Protein AF-A0AA96KGK0-F1 (afdb_monomer)

Sequence (92 aa):
MTKERDAGPLITAQTGWEESFLIGTEVELLKFAENIISSVKSAKEDEFFGEKTKTSNFYNATGQYSEVLFDWLVVTKNQEQTIKLSQKIQGL

Solvent-accessible surface area (backbone atoms only — not comparable to full-atom values): 5679 Å² total; per-residue (Å²): 134,81,78,84,67,81,82,61,25,51,47,67,61,71,84,51,101,85,42,81,46,88,42,55,51,72,69,56,50,51,51,52,50,51,50,52,53,49,38,63,72,67,34,38,84,41,72,58,95,87,36,86,33,24,37,27,76,40,82,48,78,66,38,97,77,18,74,60,82,38,77,65,42,77,48,62,93,47,70,69,54,44,54,57,49,52,54,59,60,74,74,109

Secondary structure (DSSP, 8-state):
---------------BTTB------HHHHHHHHHHHHHHHHH-EEEEETTEEEEEEEEEEEEETTEEEEEEEEEE-SSHHHHHHHHHHHHT-

Nearest PDB structures (foldseek):
  5t7o-assembly2_C  TM=4.796E-01  e=3.444E+00  Trypanosoma cruzi strain CL Brener
  1meh-assembly1_A  TM=3.435E-01  e=2.306E+00  Tritrichomonas suis
  7nvr-assembly1_l  TM=2.234E-01  e=5.500E+00  Homo sapiens

pLDDT: mean 72.84, std 19.0, range [35.25, 95.94]

Structure (mmCIF, N/CA/C/O backbone):
data_AF-A0AA96KGK0-F1
#
_entry.id   AF-A0AA96KGK0-F1
#
loop_
_atom_site.group_PDB
_atom_site.id
_atom_site.type_symbol
_atom_site.label_atom_id
_atom_site.label_alt_id
_atom_site.label_comp_id
_atom_site.label_asym_id
_atom_site.label_entity_id
_atom_site.label_seq_id
_atom_site.pdbx_PDB_ins_code
_atom_site.Cartn_x
_atom_site.Cartn_y
_atom_site.Cartn_z
_atom_site.occupancy
_atom_site.B_iso_or_equiv
_atom_site.auth_seq_id
_atom_site.auth_comp_id
_atom_site.auth_asym_id
_atom_site.auth_atom_id
_atom_site.pdbx_PDB_model_num
ATOM 1 N N . MET A 1 1 ? 12.621 5.511 -39.111 1.00 35.25 1 MET A N 1
ATOM 2 C CA . MET A 1 1 ? 13.046 5.753 -37.717 1.00 35.25 1 MET A CA 1
ATOM 3 C C . MET A 1 1 ? 11.854 5.510 -36.812 1.00 35.25 1 MET A C 1
ATOM 5 O O . MET A 1 1 ? 11.037 6.399 -36.608 1.00 35.25 1 MET A O 1
ATOM 9 N N . THR A 1 2 ? 11.688 4.275 -36.357 1.00 35.97 2 THR A N 1
ATOM 10 C CA . THR A 1 2 ? 10.730 3.937 -35.304 1.00 35.97 2 THR A CA 1
ATOM 11 C C . THR A 1 2 ? 11.312 4.497 -34.012 1.00 35.97 2 THR A C 1
ATOM 13 O O . THR A 1 2 ? 12.426 4.139 -33.651 1.00 35.97 2 THR A O 1
ATOM 16 N N . LYS A 1 3 ? 10.617 5.443 -33.372 1.00 42.94 3 LYS A N 1
ATOM 17 C CA . LYS A 1 3 ? 10.976 5.896 -32.024 1.00 42.94 3 LYS A CA 1
ATOM 18 C C . LYS A 1 3 ? 10.940 4.664 -31.121 1.00 42.94 3 LYS A C 1
ATOM 20 O O . LYS A 1 3 ? 9.849 4.134 -30.907 1.00 42.94 3 LYS A O 1
ATOM 25 N N . GLU A 1 4 ? 12.093 4.202 -30.647 1.00 47.06 4 GLU A N 1
ATOM 26 C CA . GLU A 1 4 ? 12.150 3.327 -29.477 1.00 47.06 4 GLU A CA 1
ATOM 27 C C . GLU A 1 4 ? 11.482 4.110 -28.349 1.00 47.06 4 GLU A C 1
ATOM 29 O O . GLU A 1 4 ? 11.955 5.164 -27.930 1.00 47.06 4 GLU A O 1
ATOM 34 N N . ARG A 1 5 ? 10.261 3.697 -28.008 1.00 44.47 5 ARG A N 1
ATOM 35 C CA . ARG A 1 5 ? 9.515 4.258 -26.889 1.00 44.47 5 ARG A CA 1
ATOM 36 C C . ARG A 1 5 ? 10.047 3.556 -25.658 1.00 44.47 5 ARG A C 1
ATOM 38 O O . ARG A 1 5 ? 9.996 2.327 -25.626 1.00 44.47 5 ARG A O 1
ATOM 45 N N . ASP A 1 6 ? 10.564 4.348 -24.723 1.00 45.28 6 ASP A N 1
ATOM 46 C CA . ASP A 1 6 ? 11.090 3.913 -23.432 1.00 45.28 6 ASP A CA 1
ATOM 47 C C . ASP A 1 6 ? 10.235 2.776 -22.871 1.00 45.28 6 ASP A C 1
ATOM 49 O O . ASP A 1 6 ? 9.035 2.932 -22.615 1.00 45.28 6 ASP A O 1
ATOM 53 N N . ALA A 1 7 ? 10.846 1.595 -22.785 1.00 52.22 7 ALA A N 1
ATOM 54 C CA . ALA A 1 7 ? 10.232 0.429 -22.187 1.00 52.22 7 ALA A CA 1
ATOM 55 C C . ALA A 1 7 ? 10.077 0.731 -20.695 1.00 52.22 7 ALA A C 1
ATOM 57 O O . ALA A 1 7 ? 11.049 0.695 -19.944 1.00 52.22 7 ALA A O 1
ATOM 58 N N . GLY A 1 8 ? 8.857 1.113 -20.314 1.00 45.09 8 GLY A N 1
ATOM 59 C CA . GLY A 1 8 ? 8.485 1.373 -18.930 1.00 45.09 8 GLY A CA 1
ATOM 60 C C . GLY A 1 8 ? 8.674 0.146 -18.029 1.00 45.09 8 GLY A C 1
ATOM 61 O O . GLY A 1 8 ? 9.027 -0.945 -18.489 1.00 45.09 8 GLY A O 1
ATOM 62 N N . PRO A 1 9 ? 8.395 0.296 -16.734 1.00 37.56 9 PRO A N 1
ATOM 63 C CA . PRO A 1 9 ? 8.758 -0.664 -15.716 1.00 37.56 9 PRO A CA 1
ATOM 64 C C . PRO A 1 9 ? 7.845 -1.886 -15.821 1.00 37.56 9 PRO A C 1
ATOM 66 O O . PRO A 1 9 ? 6.616 -1.767 -15.828 1.00 37.56 9 PRO A O 1
ATOM 69 N N . LEU A 1 10 ? 8.433 -3.077 -15.902 1.00 41.00 10 LEU A N 1
ATOM 70 C CA . LEU A 1 10 ? 7.681 -4.324 -15.891 1.00 41.00 10 LEU A CA 1
ATOM 71 C C . LEU A 1 10 ? 7.591 -4.835 -14.453 1.00 41.00 10 LEU A C 1
ATOM 73 O O . LEU A 1 10 ? 8.503 -5.495 -13.963 1.00 41.00 10 LEU A O 1
ATOM 77 N N . ILE A 1 11 ? 6.485 -4.568 -13.765 1.00 50.28 11 ILE A N 1
ATOM 78 C CA . ILE A 1 11 ? 6.188 -5.281 -12.523 1.00 50.28 11 ILE A CA 1
ATOM 79 C C . ILE A 1 11 ? 5.534 -6.608 -12.908 1.00 50.28 11 ILE A C 1
ATOM 81 O O . ILE A 1 11 ? 4.632 -6.637 -13.746 1.00 50.28 11 ILE A O 1
ATOM 85 N N . THR A 1 12 ? 5.980 -7.683 -12.263 1.00 45.72 12 THR A N 1
ATOM 86 C CA . THR A 1 12 ? 5.554 -9.085 -12.414 1.00 45.72 12 THR A CA 1
ATOM 87 C C . THR A 1 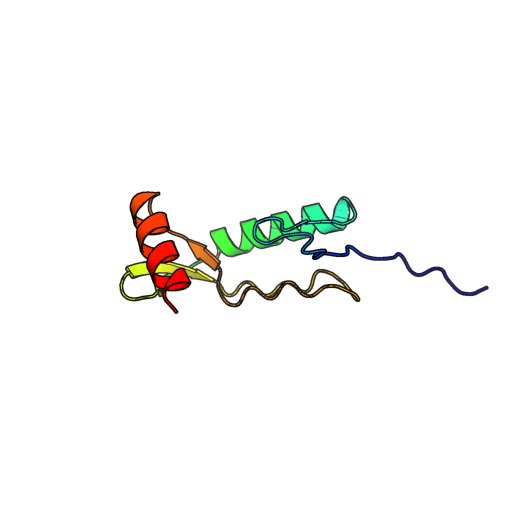12 ? 6.315 -9.906 -13.465 1.00 45.72 12 THR A C 1
ATOM 89 O O . THR A 1 12 ? 5.920 -10.083 -14.611 1.00 45.72 12 THR A O 1
ATOM 92 N N . ALA A 1 13 ? 7.390 -10.539 -13.009 1.00 41.44 13 ALA A N 1
ATOM 93 C CA . ALA A 1 13 ? 7.577 -11.947 -13.320 1.00 41.44 13 ALA A CA 1
ATOM 94 C C . ALA A 1 13 ? 7.391 -12.689 -11.997 1.00 41.44 13 ALA A C 1
ATOM 96 O O . ALA A 1 13 ? 8.243 -12.605 -11.121 1.00 41.44 13 ALA A O 1
ATOM 97 N N . GLN A 1 14 ? 6.247 -13.343 -11.808 1.00 43.84 14 GLN A N 1
ATOM 98 C CA . GLN A 1 14 ? 6.112 -14.318 -10.734 1.00 43.84 14 GLN A CA 1
ATOM 99 C C . GLN A 1 14 ? 6.930 -15.541 -11.158 1.00 43.84 14 GLN A C 1
ATOM 101 O O . GLN A 1 14 ? 6.504 -16.304 -12.023 1.00 43.84 14 GLN A O 1
ATOM 106 N N . THR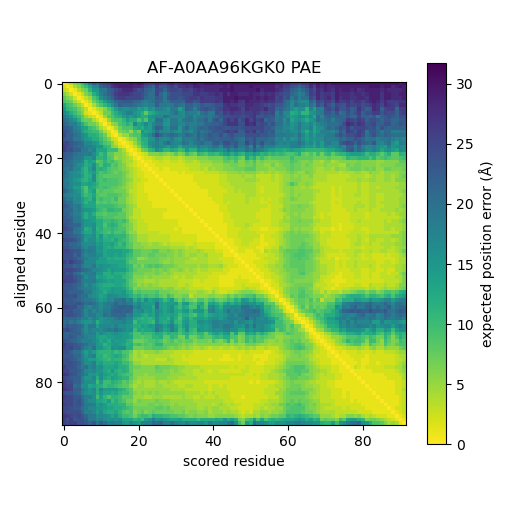 A 1 15 ? 8.144 -15.690 -10.628 1.00 50.53 15 THR A N 1
ATOM 107 C CA . THR A 1 15 ? 9.024 -16.827 -10.957 1.00 50.53 15 THR A CA 1
ATOM 108 C C . THR A 1 15 ? 8.798 -18.025 -10.031 1.00 50.53 15 THR A C 1
ATOM 110 O O . THR A 1 15 ? 9.290 -19.112 -10.325 1.00 50.53 15 THR A O 1
ATOM 113 N N . GLY A 1 16 ? 8.004 -17.863 -8.960 1.00 47.00 16 GLY A N 1
ATOM 114 C CA . GLY A 1 16 ? 7.662 -18.911 -7.995 1.00 47.00 16 GLY A CA 1
ATOM 115 C C . GLY A 1 16 ? 6.492 -18.544 -7.069 1.00 47.00 16 GLY A C 1
ATOM 116 O O . GLY A 1 16 ? 5.956 -17.439 -7.128 1.00 47.00 16 GLY A O 1
ATOM 117 N N . TRP A 1 17 ? 6.084 -19.480 -6.202 1.00 46.41 17 TRP A N 1
ATOM 118 C CA . TRP A 1 17 ? 4.971 -19.298 -5.249 1.00 46.41 17 TRP A CA 1
ATOM 119 C C . TRP A 1 17 ? 5.206 -18.189 -4.207 1.00 46.41 17 TRP A C 1
ATOM 121 O O . TRP A 1 17 ? 4.236 -17.667 -3.671 1.00 46.41 17 TRP A O 1
ATOM 131 N N . GLU A 1 18 ? 6.459 -17.797 -3.958 1.00 51.88 18 GLU A N 1
ATOM 132 C CA . GLU A 1 18 ? 6.818 -16.791 -2.944 1.00 51.88 18 GLU A CA 1
ATOM 133 C C . GLU A 1 18 ? 7.613 -15.598 -3.498 1.00 51.88 18 GLU A C 1
ATOM 135 O O . GLU A 1 18 ? 8.094 -14.764 -2.733 1.00 51.88 18 GLU A O 1
ATOM 140 N N . GLU A 1 19 ? 7.760 -15.480 -4.820 1.00 49.62 19 GLU A N 1
ATOM 141 C CA . GLU A 1 19 ? 8.628 -14.459 -5.410 1.00 49.62 19 GLU A CA 1
ATOM 142 C C . GLU A 1 19 ? 7.844 -13.481 -6.285 1.00 49.62 19 GLU A C 1
ATOM 144 O O . GLU A 1 19 ? 7.364 -13.818 -7.370 1.00 49.62 19 GLU A O 1
ATOM 149 N N . SER A 1 20 ? 7.762 -1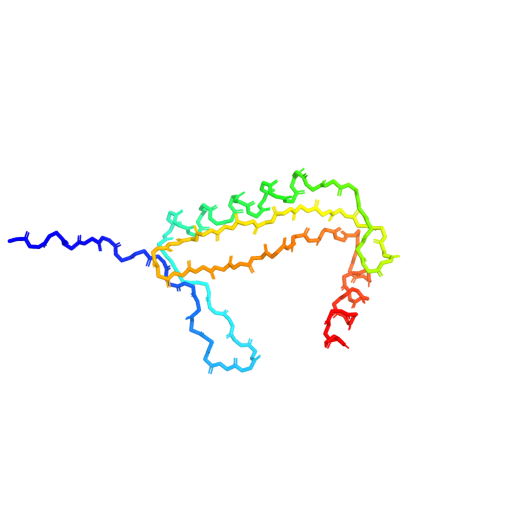2.240 -5.802 1.00 62.38 20 SER A N 1
ATOM 150 C CA . SER A 1 20 ? 7.239 -11.087 -6.533 1.00 62.38 20 SER A CA 1
ATOM 151 C C . SER A 1 20 ? 8.367 -10.086 -6.766 1.00 62.38 20 SER A C 1
ATOM 153 O O . SER A 1 20 ? 8.970 -9.596 -5.812 1.00 62.38 20 SER A O 1
ATOM 155 N N . PHE A 1 21 ? 8.637 -9.750 -8.030 1.00 64.19 21 PHE A N 1
ATOM 156 C CA . PHE A 1 21 ? 9.653 -8.762 -8.402 1.00 64.19 21 PHE A CA 1
ATOM 157 C C . PHE A 1 21 ? 9.019 -7.421 -8.767 1.00 64.19 21 PHE A C 1
ATOM 159 O O . PHE A 1 21 ? 8.103 -7.352 -9.591 1.00 64.19 21 PHE A O 1
ATOM 166 N N . LEU A 1 22 ? 9.568 -6.353 -8.185 1.00 70.25 22 L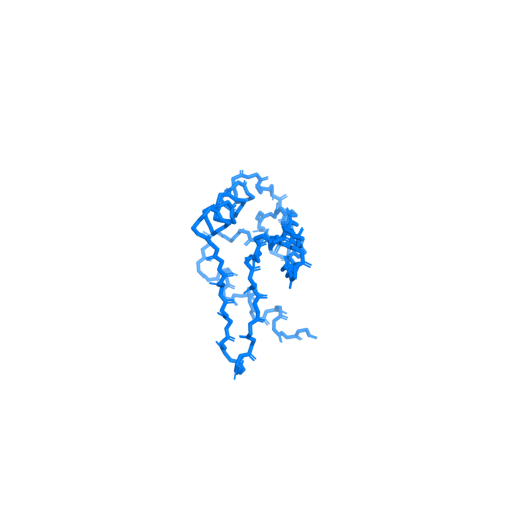EU A N 1
ATOM 167 C CA . LEU A 1 22 ? 9.297 -4.964 -8.537 1.00 70.25 22 LEU A CA 1
ATOM 168 C C . LEU A 1 22 ? 10.445 -4.455 -9.421 1.00 70.25 22 LEU A C 1
ATOM 170 O O . LEU A 1 22 ? 11.527 -4.171 -8.912 1.00 70.25 22 LEU A O 1
ATOM 174 N N . ILE A 1 23 ? 10.229 -4.377 -10.737 1.00 70.31 23 ILE A N 1
ATOM 175 C CA . ILE A 1 23 ? 11.254 -3.963 -11.709 1.00 70.31 23 ILE A CA 1
ATOM 176 C C . ILE A 1 23 ? 10.779 -2.701 -12.424 1.00 70.31 23 ILE A C 1
ATOM 178 O O . ILE A 1 23 ? 9.652 -2.639 -12.913 1.00 70.31 23 ILE A O 1
ATOM 182 N N . GLY A 1 24 ? 11.650 -1.696 -12.491 1.00 73.94 24 GLY A N 1
ATOM 183 C CA . GLY A 1 24 ? 11.375 -0.435 -13.159 1.00 73.94 24 GLY A CA 1
ATOM 184 C C . GLY A 1 24 ? 12.574 0.490 -13.250 1.00 73.94 24 GLY A C 1
ATOM 185 O O . GLY A 1 24 ? 13.621 0.196 -12.672 1.00 73.94 24 GLY A O 1
ATOM 186 N N . THR A 1 25 ? 12.435 1.604 -13.969 1.00 78.88 25 THR A N 1
ATOM 187 C CA . THR A 1 25 ? 13.446 2.667 -13.922 1.00 78.88 25 THR A CA 1
ATOM 188 C C . THR A 1 25 ? 13.444 3.339 -12.550 1.00 78.88 25 THR A C 1
ATOM 190 O O . THR A 1 25 ? 12.459 3.287 -11.811 1.00 78.88 25 THR A O 1
ATOM 193 N N . GLU A 1 26 ? 14.536 4.021 -12.208 1.00 80.56 26 GLU A N 1
ATOM 194 C CA . GLU A 1 26 ? 14.650 4.762 -10.946 1.00 80.56 26 GLU A CA 1
ATOM 195 C C . GLU A 1 26 ? 13.472 5.726 -10.731 1.00 80.56 26 GLU A C 1
ATOM 197 O O . GLU A 1 26 ? 12.842 5.715 -9.675 1.00 80.56 26 GLU A O 1
ATOM 202 N N . VAL A 1 27 ? 13.118 6.502 -11.760 1.00 82.00 27 VAL A N 1
ATOM 203 C CA . VAL A 1 27 ? 12.018 7.477 -11.707 1.00 82.00 27 VAL A CA 1
ATOM 204 C C . VAL A 1 27 ? 10.682 6.796 -11.415 1.00 82.00 27 VAL A C 1
ATOM 206 O O . VAL A 1 27 ? 9.882 7.295 -10.623 1.00 82.00 27 VAL A O 1
ATOM 209 N N . GLU A 1 28 ? 10.430 5.647 -12.033 1.00 77.00 28 GLU A N 1
ATOM 210 C CA . GLU A 1 28 ? 9.183 4.906 -11.860 1.00 77.00 28 GLU A CA 1
ATOM 211 C C . GLU A 1 28 ? 9.076 4.278 -10.471 1.00 77.00 28 GLU A C 1
ATOM 213 O O . GLU A 1 28 ? 8.018 4.355 -9.843 1.00 77.00 28 GLU A O 1
ATOM 218 N N . LEU A 1 29 ? 10.173 3.709 -9.966 1.00 80.44 29 LEU A N 1
ATOM 219 C CA . LEU A 1 29 ? 10.224 3.116 -8.631 1.00 80.44 29 LEU A CA 1
ATOM 220 C C . LEU A 1 29 ? 10.087 4.176 -7.533 1.00 80.44 29 LEU A C 1
ATOM 222 O O . LEU A 1 29 ? 9.361 3.960 -6.561 1.00 80.44 29 LEU A O 1
ATOM 226 N N . LEU A 1 30 ? 10.712 5.344 -7.709 1.00 84.56 30 LEU A N 1
ATOM 227 C CA . LEU A 1 30 ? 10.545 6.480 -6.801 1.00 84.56 30 LEU A CA 1
ATOM 228 C C . LEU A 1 30 ? 9.097 6.975 -6.794 1.00 84.56 30 LEU A C 1
ATOM 230 O O . LEU A 1 30 ? 8.501 7.109 -5.727 1.00 84.56 30 LEU A O 1
ATOM 234 N N . LYS A 1 31 ? 8.490 7.156 -7.971 1.00 82.44 31 LYS A N 1
ATOM 235 C CA . LYS A 1 31 ? 7.086 7.572 -8.085 1.00 82.44 31 LYS A CA 1
ATOM 236 C C . LYS A 1 31 ? 6.129 6.554 -7.459 1.00 82.44 31 LYS A C 1
ATOM 238 O O . LYS A 1 31 ? 5.155 6.929 -6.809 1.00 82.44 31 LYS A O 1
ATOM 243 N N . PHE A 1 32 ? 6.398 5.260 -7.627 1.00 81.25 32 PHE A N 1
ATOM 244 C CA . PHE A 1 32 ? 5.625 4.204 -6.976 1.00 81.25 32 PHE A CA 1
ATOM 245 C C . PHE A 1 32 ? 5.719 4.293 -5.445 1.00 81.25 32 PHE A C 1
ATOM 247 O O . PHE A 1 32 ? 4.689 4.267 -4.768 1.00 81.25 32 PHE A O 1
ATOM 254 N N . ALA A 1 33 ? 6.926 4.470 -4.900 1.00 85.19 33 ALA A N 1
ATOM 255 C CA . ALA A 1 33 ? 7.136 4.643 -3.464 1.00 85.19 33 ALA A CA 1
ATOM 256 C C . ALA A 1 33 ? 6.437 5.902 -2.919 1.00 85.19 33 ALA A C 1
ATOM 258 O O . ALA A 1 33 ? 5.777 5.842 -1.880 1.00 85.19 33 ALA A O 1
ATOM 259 N N . GLU A 1 34 ? 6.519 7.026 -3.634 1.00 87.31 34 GLU A N 1
ATOM 260 C CA . GLU A 1 34 ? 5.817 8.264 -3.277 1.00 87.31 34 GLU A CA 1
ATOM 261 C C . GLU A 1 34 ? 4.300 8.070 -3.229 1.00 87.31 34 GLU A C 1
ATOM 263 O O . GLU A 1 34 ? 3.649 8.547 -2.296 1.00 87.31 34 GLU A O 1
ATOM 268 N N . ASN A 1 35 ? 3.737 7.316 -4.177 1.00 84.69 35 ASN A N 1
ATOM 269 C CA . ASN A 1 35 ? 2.313 7.004 -4.185 1.00 84.69 35 ASN A CA 1
ATOM 270 C C . ASN A 1 35 ? 1.910 6.158 -2.969 1.00 84.69 35 ASN A C 1
ATOM 272 O O . ASN A 1 35 ? 0.911 6.484 -2.329 1.00 84.69 35 ASN A O 1
ATOM 276 N N . ILE A 1 36 ? 2.694 5.139 -2.588 1.00 85.75 36 ILE A N 1
ATOM 277 C CA . ILE A 1 36 ? 2.439 4.364 -1.356 1.00 85.75 36 ILE A CA 1
ATOM 278 C C . ILE A 1 36 ? 2.442 5.294 -0.141 1.00 85.75 36 ILE A C 1
ATOM 280 O O . ILE A 1 36 ? 1.511 5.279 0.665 1.00 85.75 36 ILE A O 1
ATOM 284 N N . ILE A 1 37 ? 3.474 6.133 -0.012 1.00 89.81 37 ILE A N 1
ATOM 285 C CA . ILE A 1 37 ? 3.614 7.067 1.112 1.00 89.81 37 ILE A CA 1
ATOM 286 C C . ILE A 1 37 ? 2.422 8.030 1.166 1.00 89.81 37 ILE A C 1
ATOM 288 O O . ILE A 1 37 ? 1.882 8.285 2.245 1.00 89.81 37 ILE A O 1
ATOM 292 N N . SER A 1 38 ? 2.007 8.564 0.017 1.00 89.12 38 SER A N 1
ATOM 293 C CA . SER A 1 38 ? 0.848 9.449 -0.100 1.00 89.12 38 SER A CA 1
ATOM 294 C C . SER A 1 38 ? -0.434 8.751 0.358 1.00 89.12 38 SER A C 1
ATOM 296 O O . SER A 1 38 ? -1.152 9.282 1.206 1.00 89.12 38 SER A O 1
ATOM 298 N N . SER A 1 39 ? -0.667 7.519 -0.098 1.00 88.50 39 SER A N 1
ATOM 299 C CA . SER A 1 39 ? -1.845 6.730 0.269 1.00 88.50 39 SER A CA 1
ATOM 300 C C . SER A 1 39 ? -1.884 6.336 1.742 1.00 88.50 39 SER A C 1
ATOM 302 O O . SER A 1 39 ? -2.960 6.361 2.342 1.00 88.50 39 SER A O 1
ATOM 304 N N . VAL A 1 40 ? -0.736 6.041 2.362 1.00 91.06 40 VAL A N 1
ATOM 305 C CA . VAL A 1 40 ? -0.642 5.840 3.820 1.00 91.06 40 VAL A CA 1
ATOM 306 C C . VAL A 1 40 ? -1.027 7.121 4.564 1.00 91.06 40 VAL A C 1
ATOM 308 O O . VAL A 1 40 ? -1.788 7.073 5.530 1.00 91.06 40 VAL A O 1
ATOM 311 N N . LYS A 1 41 ? -0.533 8.280 4.113 1.00 92.88 41 LYS A N 1
ATOM 312 C CA . LYS A 1 41 ? -0.833 9.580 4.736 1.00 92.88 41 LYS A CA 1
ATOM 313 C C . LYS A 1 41 ? -2.296 9.991 4.572 1.00 92.88 41 LYS A C 1
ATOM 315 O O . LYS A 1 41 ? -2.841 10.630 5.468 1.00 92.88 41 LYS A O 1
ATOM 320 N N . SER A 1 42 ? -2.926 9.643 3.452 1.00 91.62 42 SER A N 1
ATOM 321 C CA . SER A 1 42 ? -4.325 9.976 3.171 1.00 91.62 42 SER A CA 1
ATOM 322 C C . SER A 1 42 ? -5.328 8.946 3.693 1.00 91.62 42 SER A C 1
ATOM 324 O O . SER A 1 42 ? -6.531 9.160 3.532 1.00 91.62 42 SER A O 1
ATOM 326 N N . ALA A 1 43 ? -4.866 7.830 4.269 1.00 94.12 43 ALA A N 1
ATOM 327 C CA . ALA A 1 43 ? -5.734 6.771 4.765 1.00 94.12 43 ALA A CA 1
ATOM 328 C C . ALA A 1 43 ? -6.650 7.283 5.885 1.00 94.12 43 ALA A C 1
ATOM 330 O O . ALA A 1 43 ? -6.211 7.947 6.831 1.00 94.12 43 ALA A O 1
ATOM 331 N N . LYS A 1 44 ? -7.939 6.965 5.774 1.00 94.69 44 LYS A N 1
ATOM 332 C CA . LYS A 1 44 ? -8.985 7.396 6.709 1.00 94.69 44 LYS A CA 1
ATOM 333 C C . LYS A 1 44 ? -9.430 6.224 7.558 1.00 94.69 44 LYS A C 1
ATOM 335 O O . LYS A 1 44 ? -9.267 5.086 7.146 1.00 94.69 44 LYS A O 1
ATOM 340 N N . GLU A 1 45 ? -9.954 6.510 8.745 1.00 95.94 45 GLU A N 1
ATOM 341 C CA . GLU A 1 45 ? -10.511 5.468 9.609 1.00 95.94 45 GLU A CA 1
ATOM 342 C C . GLU A 1 45 ? -11.597 4.685 8.877 1.00 95.94 45 GLU A C 1
ATOM 344 O O . GLU A 1 45 ? -12.454 5.277 8.222 1.00 95.94 45 GLU A O 1
ATOM 349 N N . ASP A 1 46 ? -11.525 3.365 8.995 1.00 94.44 46 ASP A N 1
ATOM 350 C CA . ASP A 1 46 ? -12.416 2.433 8.319 1.00 94.44 46 ASP A CA 1
ATOM 351 C C . ASP A 1 46 ? -12.516 1.121 9.113 1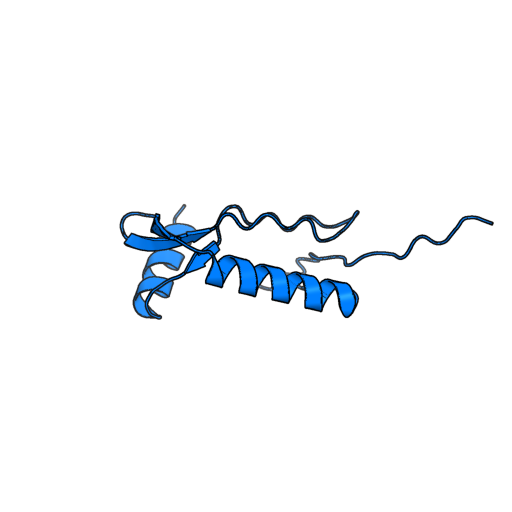.00 94.44 46 ASP A C 1
ATOM 353 O O . ASP A 1 46 ? -11.768 0.886 10.073 1.00 94.44 46 ASP A O 1
ATOM 357 N N . GLU A 1 47 ? -13.447 0.263 8.715 1.00 92.81 47 GLU A N 1
ATOM 358 C CA . GLU A 1 47 ? -13.578 -1.097 9.216 1.00 92.81 47 GLU A CA 1
ATOM 359 C C . GLU A 1 47 ? -13.284 -2.100 8.098 1.00 92.81 47 GLU A C 1
ATOM 361 O O . GLU A 1 47 ? -14.052 -2.257 7.153 1.00 92.81 47 GLU A O 1
ATOM 366 N N . PHE A 1 48 ? -12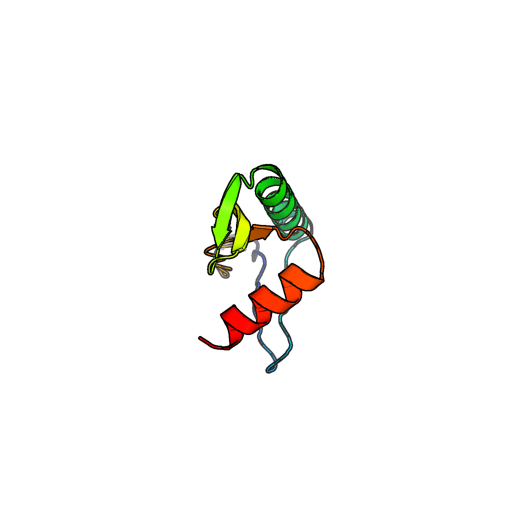.171 -2.821 8.228 1.00 90.00 48 PHE A N 1
ATOM 367 C CA . PHE A 1 48 ? -11.742 -3.817 7.250 1.00 90.00 48 PHE A CA 1
ATOM 368 C C . PHE A 1 48 ? -11.781 -5.208 7.889 1.00 90.00 48 PHE A C 1
ATOM 370 O O . PHE A 1 48 ? -11.101 -5.458 8.885 1.00 90.00 48 PHE A O 1
ATOM 377 N N . PHE A 1 49 ? -12.614 -6.111 7.357 1.00 89.81 49 PHE A N 1
ATOM 378 C CA . PHE A 1 49 ? -12.859 -7.449 7.928 1.00 89.81 49 PHE A CA 1
ATOM 379 C C . PHE A 1 49 ? -13.208 -7.441 9.434 1.00 89.81 49 PHE A C 1
ATOM 381 O O . PHE A 1 49 ? -12.749 -8.297 10.205 1.00 89.81 49 PHE A O 1
ATOM 388 N N . GLY A 1 50 ? -14.014 -6.465 9.864 1.00 89.50 50 GLY A N 1
ATOM 389 C CA . GLY A 1 50 ? -14.452 -6.311 11.256 1.00 89.50 50 GLY A CA 1
ATOM 390 C C . GLY A 1 50 ? -13.404 -5.709 12.199 1.00 89.50 50 GLY A C 1
ATOM 391 O O . GLY A 1 50 ? -13.616 -5.674 13.409 1.00 89.50 50 GLY A O 1
ATOM 392 N N . GLU A 1 51 ? -12.252 -5.265 11.686 1.00 91.56 51 GLU A N 1
ATOM 393 C CA . GLU A 1 51 ? -11.218 -4.596 12.476 1.00 91.56 51 GLU A CA 1
ATOM 394 C C . GLU A 1 51 ? -11.179 -3.099 12.164 1.00 91.56 51 GLU A C 1
ATOM 396 O O . GLU A 1 51 ? -11.177 -2.700 11.002 1.00 91.56 51 GLU A O 1
ATOM 401 N N . LYS A 1 52 ? -11.042 -2.263 13.201 1.00 94.50 52 LYS A N 1
ATOM 402 C CA . LYS A 1 52 ? -10.799 -0.823 13.022 1.00 94.50 52 LYS A CA 1
ATOM 403 C C . LYS A 1 52 ? -9.398 -0.586 12.464 1.00 94.50 52 LYS A C 1
ATOM 405 O O . LYS A 1 52 ? -8.409 -0.771 13.188 1.00 94.50 52 LYS A O 1
ATOM 410 N N . THR A 1 53 ? -9.317 -0.129 11.227 1.00 93.12 53 THR A N 1
ATOM 411 C CA . THR A 1 53 ? -8.078 0.161 10.495 1.00 93.12 53 THR A CA 1
ATOM 412 C C . THR A 1 53 ? -8.110 1.593 9.963 1.00 93.12 53 THR A C 1
ATOM 414 O O . THR A 1 53 ? -9.009 2.376 10.287 1.00 93.12 53 THR A O 1
ATOM 417 N N . LYS A 1 54 ? -7.098 1.971 9.179 1.00 95.25 54 LYS A N 1
ATOM 418 C CA . LYS A 1 54 ? -7.273 3.038 8.197 1.00 95.25 54 LYS A CA 1
ATOM 419 C C . LYS A 1 54 ? -7.140 2.463 6.800 1.00 95.25 54 LYS A C 1
ATOM 421 O O . LYS A 1 54 ? -6.255 1.641 6.580 1.00 95.25 54 LYS A O 1
ATOM 426 N N . THR A 1 55 ? -7.959 2.917 5.866 1.00 90.62 55 THR A N 1
ATOM 427 C CA . THR A 1 55 ? -7.904 2.468 4.476 1.00 90.62 55 THR A CA 1
ATOM 428 C C . THR A 1 55 ? -7.765 3.641 3.520 1.00 90.62 55 THR A C 1
ATOM 430 O O . THR A 1 55 ? -8.158 4.780 3.799 1.00 90.62 55 THR A O 1
ATOM 433 N N . SER A 1 56 ? -7.154 3.368 2.378 1.00 89.50 56 SER A N 1
ATOM 434 C CA . SER A 1 56 ? -7.218 4.226 1.204 1.00 89.50 56 SER A CA 1
ATOM 435 C C . SER A 1 56 ? -7.280 3.369 -0.051 1.00 89.50 56 SER A C 1
ATOM 437 O O . SER A 1 56 ? -6.686 2.292 -0.118 1.00 89.50 56 SER A O 1
ATOM 439 N N . ASN A 1 57 ? -7.992 3.862 -1.062 1.00 77.69 57 ASN A N 1
ATOM 440 C CA . ASN A 1 57 ? -7.929 3.273 -2.393 1.00 77.69 57 ASN A CA 1
ATOM 441 C C . ASN A 1 57 ? -6.519 3.508 -2.939 1.00 77.69 57 ASN A C 1
ATOM 443 O O . ASN A 1 57 ? -6.035 4.645 -2.932 1.00 77.69 57 ASN A O 1
ATOM 447 N N . PHE A 1 58 ? -5.865 2.449 -3.407 1.00 71.06 58 PHE A N 1
ATOM 448 C CA . PHE A 1 58 ? -4.498 2.520 -3.914 1.00 71.06 58 PHE A CA 1
ATOM 449 C C . PHE A 1 58 ? -4.430 2.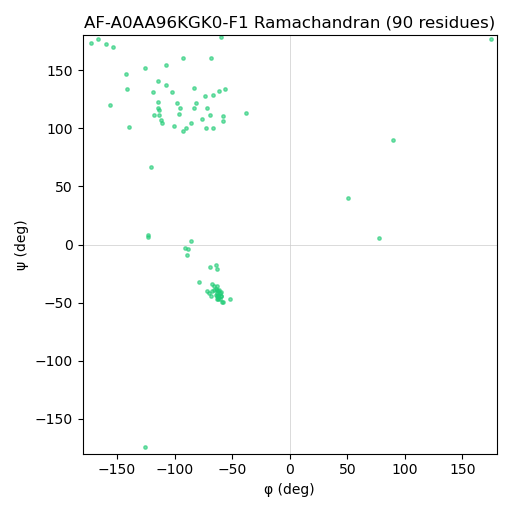074 -5.372 1.00 71.06 58 PHE A C 1
ATOM 451 O O . PHE A 1 58 ? -3.826 1.071 -5.720 1.00 71.06 58 PHE A O 1
ATOM 458 N N . TYR A 1 59 ? -5.037 2.853 -6.262 1.00 62.97 59 TYR A N 1
ATOM 459 C CA . TYR A 1 59 ? -4.916 2.585 -7.690 1.00 62.97 59 TYR A CA 1
ATOM 460 C C . TYR A 1 59 ? -3.616 3.183 -8.229 1.00 62.97 59 TYR A C 1
ATOM 462 O O . TYR A 1 59 ? -3.449 4.405 -8.214 1.00 62.97 59 TYR A O 1
ATOM 470 N N . ASN A 1 60 ? -2.703 2.353 -8.736 1.00 58.44 60 ASN A N 1
ATOM 471 C CA . ASN A 1 60 ? -1.518 2.852 -9.424 1.00 58.44 60 ASN A CA 1
ATOM 472 C C . ASN A 1 60 ? -1.198 2.004 -10.662 1.00 58.44 60 ASN A C 1
ATOM 474 O O . ASN A 1 60 ? -0.608 0.934 -10.563 1.00 58.44 60 ASN A O 1
ATOM 478 N N . ALA A 1 61 ? -1.561 2.509 -11.841 1.00 53.94 61 ALA A N 1
ATOM 479 C CA . ALA A 1 61 ? -1.064 1.974 -13.103 1.00 53.94 61 ALA A CA 1
ATOM 480 C C . ALA A 1 61 ? 0.380 2.463 -13.295 1.00 53.94 61 ALA A C 1
ATOM 482 O O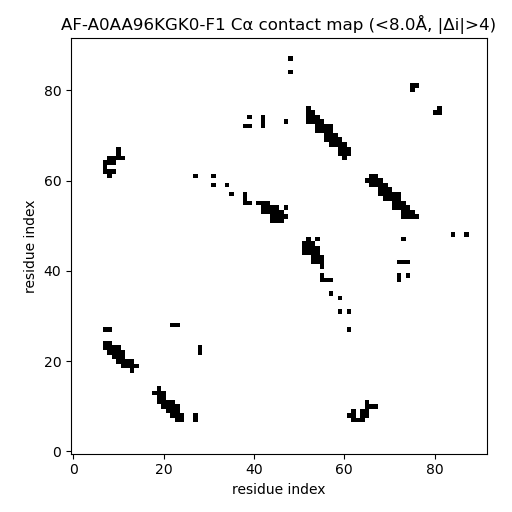 . ALA A 1 61 ? 0.612 3.654 -13.518 1.00 53.94 61 ALA A O 1
ATOM 483 N N . THR A 1 62 ? 1.360 1.571 -13.156 1.00 54.78 62 THR A N 1
ATOM 484 C CA . THR A 1 62 ? 2.785 1.935 -13.206 1.00 54.78 62 THR A CA 1
ATOM 485 C C . THR A 1 62 ? 3.402 1.858 -14.600 1.00 54.78 62 THR A C 1
ATOM 487 O O . THR A 1 62 ? 4.539 2.285 -14.762 1.00 54.78 62 THR A O 1
ATOM 490 N N . GLY A 1 63 ? 2.676 1.436 -15.638 1.00 49.88 63 GLY A N 1
ATOM 491 C CA . GLY A 1 63 ? 3.173 1.537 -17.011 1.00 49.88 63 GLY A CA 1
ATOM 492 C C . GLY A 1 63 ? 2.270 0.897 -18.060 1.00 49.88 63 GLY A C 1
ATOM 493 O O . GLY A 1 63 ? 1.264 0.276 -17.744 1.00 49.88 63 GLY A O 1
ATOM 494 N N . GLN A 1 64 ? 2.660 1.021 -19.335 1.00 49.91 64 GLN A N 1
ATOM 495 C CA . GLN A 1 64 ? 1.931 0.458 -20.486 1.00 49.91 64 GLN A CA 1
ATOM 496 C C . GLN A 1 64 ? 1.880 -1.087 -20.480 1.00 49.91 64 GLN A C 1
ATOM 498 O O . GLN A 1 64 ? 1.057 -1.676 -21.175 1.00 49.91 64 GLN A O 1
ATOM 503 N N . TYR A 1 65 ? 2.759 -1.738 -19.712 1.00 52.75 65 TYR A N 1
ATOM 504 C CA . TYR A 1 65 ? 2.950 -3.193 -19.714 1.00 52.75 65 TYR A CA 1
ATOM 505 C C . TYR A 1 65 ? 2.759 -3.841 -18.339 1.00 52.75 65 TYR A C 1
ATOM 507 O O . TYR A 1 65 ? 3.050 -5.023 -18.182 1.00 52.75 65 TYR A O 1
ATOM 515 N N . SER A 1 66 ? 2.314 -3.083 -17.336 1.00 50.16 66 SER A N 1
ATOM 516 C CA . SER A 1 66 ? 2.133 -3.605 -15.986 1.00 50.16 66 SER A CA 1
ATOM 517 C C . SER A 1 66 ? 1.111 -2.776 -15.213 1.00 50.16 66 SER A C 1
ATOM 519 O O . SER A 1 66 ? 1.288 -1.573 -15.003 1.00 50.16 66 SER A O 1
ATOM 521 N N . GLU A 1 67 ? 0.039 -3.438 -14.789 1.00 50.50 67 GLU A N 1
ATOM 522 C CA . GLU A 1 67 ? -0.933 -2.908 -13.843 1.00 50.50 67 GLU A CA 1
ATOM 523 C C . GLU A 1 67 ? -0.802 -3.721 -12.558 1.00 50.50 67 GLU A C 1
ATOM 525 O O . GLU A 1 67 ? -1.195 -4.886 -12.505 1.00 50.50 67 GLU A O 1
ATOM 530 N N . VAL A 1 68 ? -0.233 -3.120 -11.512 1.00 53.97 68 VAL A N 1
ATOM 531 C CA . VAL A 1 68 ? -0.415 -3.657 -10.164 1.00 53.97 68 VAL A CA 1
ATOM 532 C C . VAL A 1 68 ? -1.654 -2.994 -9.598 1.00 53.97 68 VAL A C 1
ATOM 534 O O . VAL A 1 68 ? -1.633 -1.837 -9.177 1.00 53.97 68 VAL A O 1
ATOM 537 N N . LEU A 1 69 ? -2.756 -3.731 -9.637 1.00 56.31 69 LEU A N 1
ATOM 538 C CA . LEU A 1 69 ? -4.016 -3.289 -9.071 1.00 56.31 69 LEU A CA 1
ATOM 539 C C . LEU A 1 69 ? -4.036 -3.658 -7.592 1.00 56.31 69 LEU A C 1
ATOM 541 O O . LEU A 1 69 ? -4.200 -4.820 -7.227 1.00 56.31 69 LEU A O 1
ATOM 545 N N . PHE A 1 70 ? -3.844 -2.657 -6.740 1.00 69.62 70 PHE A N 1
ATOM 546 C CA . PHE A 1 70 ? -4.188 -2.780 -5.334 1.00 69.62 70 PHE A CA 1
ATOM 547 C C . PHE A 1 70 ? -5.569 -2.172 -5.134 1.00 69.62 70 PHE A C 1
ATOM 549 O O . PHE A 1 70 ? -5.754 -0.961 -5.244 1.00 69.62 70 PHE A O 1
ATOM 556 N N . ASP A 1 71 ? -6.547 -3.006 -4.809 1.00 69.00 71 ASP A N 1
ATOM 557 C CA . ASP A 1 71 ? -7.888 -2.497 -4.531 1.00 69.00 71 ASP A CA 1
ATOM 558 C C . ASP A 1 71 ? -7.887 -1.631 -3.257 1.00 69.00 71 ASP A C 1
ATOM 560 O O . ASP A 1 71 ? -8.505 -0.567 -3.213 1.00 69.00 71 ASP A O 1
ATOM 564 N N . TRP A 1 72 ? -7.126 -2.045 -2.235 1.00 76.81 72 TRP A N 1
ATOM 565 C CA . TRP A 1 72 ? -7.101 -1.401 -0.921 1.00 76.81 72 TRP A CA 1
ATOM 566 C C . TRP A 1 72 ? -5.689 -1.367 -0.335 1.00 76.81 72 TRP A C 1
ATOM 568 O O . TRP A 1 72 ? -4.996 -2.384 -0.288 1.00 76.81 72 TRP A O 1
ATOM 578 N N . LEU A 1 73 ? -5.293 -0.210 0.197 1.00 87.75 73 LEU A N 1
ATOM 579 C CA . LEU A 1 73 ? -4.195 -0.097 1.150 1.00 87.75 73 LEU A CA 1
ATOM 580 C C . LEU A 1 73 ? -4.787 -0.049 2.557 1.00 87.75 73 LEU A C 1
ATOM 582 O O . LEU A 1 73 ? -5.579 0.837 2.873 1.00 87.75 73 LEU A O 1
ATOM 586 N N . VAL A 1 74 ? -4.389 -0.998 3.403 1.00 90.25 74 VAL A N 1
ATOM 587 C CA . VAL A 1 74 ? -4.886 -1.134 4.778 1.00 90.25 74 VAL A CA 1
ATOM 588 C C . VAL A 1 74 ? -3.748 -0.851 5.754 1.00 90.25 74 VAL A C 1
ATOM 590 O O . VAL A 1 74 ? -2.767 -1.587 5.816 1.00 90.25 74 VAL A O 1
ATOM 593 N N . VAL A 1 75 ? -3.880 0.217 6.537 1.00 92.50 75 VAL A N 1
ATOM 594 C CA . VAL A 1 75 ? -2.933 0.599 7.589 1.00 92.50 75 VAL A CA 1
ATOM 595 C C . VAL A 1 75 ? -3.417 0.043 8.923 1.00 92.50 75 VAL A C 1
ATOM 597 O O . VAL A 1 75 ? -4.482 0.414 9.432 1.00 92.50 75 VAL A O 1
ATOM 600 N N . THR A 1 76 ? -2.613 -0.839 9.505 1.00 93.75 76 THR A N 1
ATOM 601 C CA . THR A 1 76 ? -2.853 -1.432 10.821 1.00 93.75 76 THR A CA 1
ATOM 602 C C . THR A 1 76 ? -2.168 -0.629 11.925 1.00 93.75 76 THR A C 1
ATOM 604 O O . THR A 1 76 ? -1.252 0.160 11.694 1.00 93.75 76 THR A O 1
ATOM 607 N N . LYS A 1 77 ? -2.633 -0.811 13.161 1.00 92.12 77 LYS A N 1
ATOM 608 C CA . LYS A 1 77 ? -2.108 -0.128 14.350 1.00 92.12 77 LYS A CA 1
ATOM 609 C C . LYS A 1 77 ? -0.815 -0.758 14.861 1.00 92.12 77 LYS A C 1
ATOM 611 O O . LYS A 1 77 ? 0.002 -0.065 15.457 1.00 92.12 77 LYS A O 1
ATOM 616 N N . ASN A 1 78 ? -0.670 -2.073 14.699 1.00 90.50 78 ASN A N 1
ATOM 617 C CA . ASN A 1 78 ? 0.457 -2.853 15.195 1.00 90.50 78 ASN A CA 1
ATOM 618 C C . ASN A 1 78 ? 0.593 -4.187 14.437 1.00 90.50 78 ASN A C 1
ATOM 620 O O . ASN A 1 78 ? -0.270 -4.570 13.644 1.00 90.50 78 ASN A O 1
ATOM 624 N N . GLN A 1 79 ? 1.685 -4.902 14.716 1.00 91.19 79 GLN A N 1
ATOM 625 C CA . GLN A 1 79 ? 2.018 -6.175 14.077 1.00 91.19 79 GLN A CA 1
ATOM 626 C C . GLN A 1 79 ? 0.989 -7.281 14.354 1.00 91.19 79 GLN A C 1
ATOM 628 O O . GLN A 1 79 ? 0.700 -8.077 13.465 1.00 91.19 79 GLN A O 1
ATOM 633 N N . GLU A 1 80 ? 0.406 -7.321 15.553 1.00 92.06 80 GLU A N 1
ATOM 634 C CA . GLU A 1 80 ? -0.623 -8.304 15.910 1.00 92.06 80 GLU A CA 1
ATOM 635 C C . GLU A 1 80 ? -1.867 -8.153 15.022 1.00 92.06 80 GLU A C 1
ATOM 637 O O . GLU A 1 80 ? -2.353 -9.129 14.450 1.00 92.06 80 GLU A O 1
ATOM 642 N N . GLN A 1 81 ? -2.333 -6.915 14.823 1.00 91.62 81 GLN A N 1
ATOM 643 C CA . GLN A 1 81 ? -3.443 -6.627 13.920 1.00 91.62 81 GLN A CA 1
ATOM 644 C C . GLN A 1 81 ? -3.094 -6.973 12.465 1.00 91.62 81 GLN A C 1
ATOM 646 O O . GLN A 1 81 ? -3.950 -7.501 11.755 1.00 91.62 81 GLN A O 1
ATOM 651 N N . THR A 1 82 ? -1.851 -6.728 12.028 1.00 89.75 82 THR A N 1
ATOM 652 C CA . THR A 1 82 ? -1.377 -7.137 10.692 1.00 89.75 82 THR A CA 1
ATOM 653 C C . THR A 1 82 ? -1.490 -8.642 10.490 1.00 89.75 82 THR A C 1
ATOM 655 O O . THR A 1 82 ? -2.067 -9.068 9.495 1.00 89.75 82 THR A O 1
ATOM 658 N N . ILE A 1 83 ? -0.994 -9.444 11.437 1.00 87.94 83 ILE A N 1
ATOM 659 C CA . ILE A 1 83 ? -1.029 -10.912 11.349 1.00 87.94 83 ILE A CA 1
ATOM 660 C C . ILE A 1 83 ? -2.476 -11.420 11.336 1.00 87.94 83 ILE A C 1
ATOM 662 O O . ILE A 1 83 ? -2.838 -12.271 10.527 1.00 87.94 83 ILE A O 1
ATOM 666 N N . LYS A 1 84 ? -3.332 -10.873 12.206 1.00 88.19 84 LYS A N 1
ATOM 667 C CA . LYS A 1 84 ? -4.750 -11.249 12.270 1.00 88.19 84 LYS A CA 1
ATOM 668 C C . LYS A 1 84 ? -5.471 -10.982 10.946 1.00 88.19 84 LYS A C 1
ATOM 670 O O . LYS A 1 84 ? -6.256 -11.812 10.493 1.00 88.19 84 LYS A O 1
ATOM 675 N N . LEU A 1 85 ? -5.230 -9.823 10.332 1.00 88.19 85 LEU A N 1
ATOM 676 C CA . LEU A 1 85 ? -5.843 -9.465 9.053 1.00 88.19 85 LEU A CA 1
ATOM 677 C C . LEU A 1 85 ? -5.268 -10.274 7.889 1.00 88.19 85 LEU A C 1
ATOM 679 O O . LEU A 1 85 ? -6.045 -10.715 7.047 1.00 88.19 85 LEU A O 1
ATOM 683 N N . SER A 1 86 ? -3.956 -10.531 7.850 1.00 85.81 86 SER A N 1
ATOM 684 C CA . SER A 1 86 ? -3.355 -11.332 6.776 1.00 85.81 86 SER A CA 1
ATOM 685 C C . SER A 1 86 ? -3.894 -12.763 6.761 1.00 85.81 86 SER A C 1
ATOM 687 O O . SER A 1 86 ? -4.220 -13.274 5.694 1.00 85.81 86 SER A O 1
ATOM 689 N N . GLN A 1 87 ? -4.091 -13.374 7.932 1.00 86.12 87 GLN A N 1
ATOM 690 C CA . GLN A 1 87 ? -4.721 -14.692 8.053 1.00 86.12 87 GLN A CA 1
ATOM 691 C C . GLN A 1 87 ? -6.174 -14.697 7.558 1.00 86.12 87 GLN A C 1
ATOM 693 O O . GLN A 1 87 ? -6.578 -15.629 6.868 1.00 86.12 87 GLN A O 1
ATOM 698 N N . LYS A 1 88 ? -6.959 -13.655 7.877 1.00 85.81 88 LYS A N 1
ATOM 699 C CA . LYS A 1 88 ? -8.342 -13.520 7.382 1.00 85.81 88 LYS A CA 1
ATOM 700 C C . LYS A 1 88 ? -8.394 -13.397 5.856 1.00 85.81 88 LYS A C 1
ATOM 702 O O . LYS A 1 88 ? -9.280 -13.981 5.250 1.00 85.81 88 LYS A O 1
ATOM 707 N N . ILE A 1 89 ? -7.456 -12.660 5.256 1.00 84.38 89 ILE A N 1
ATOM 708 C CA . ILE A 1 89 ? -7.371 -12.481 3.799 1.00 84.38 89 ILE A CA 1
ATOM 709 C C . ILE A 1 89 ? -6.969 -13.788 3.104 1.00 84.38 89 ILE A C 1
ATOM 711 O O . ILE A 1 89 ? -7.568 -14.145 2.101 1.00 84.38 89 ILE A O 1
ATOM 715 N N . GLN A 1 90 ? -5.977 -14.510 3.634 1.00 75.38 90 GLN A N 1
ATOM 716 C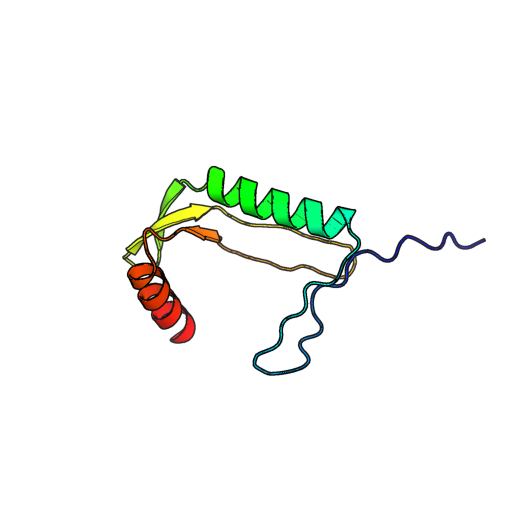 CA . GLN A 1 90 ? -5.493 -15.770 3.049 1.00 75.38 90 GLN A CA 1
ATOM 717 C C . GLN A 1 90 ? -6.499 -16.927 3.150 1.00 75.38 90 GLN A C 1
ATOM 719 O O . GLN A 1 90 ? -6.354 -17.920 2.445 1.00 75.38 90 GLN A O 1
ATOM 724 N N . GLY A 1 91 ? -7.476 -16.829 4.055 1.00 68.19 91 GLY A N 1
ATOM 725 C CA . GLY A 1 91 ? -8.537 -17.822 4.223 1.00 68.19 91 GLY A CA 1
ATOM 726 C C . GLY A 1 91 ? -9.749 -17.643 3.297 1.00 68.19 91 GLY A C 1
ATOM 727 O O . GLY A 1 91 ? -10.717 -18.383 3.472 1.00 68.19 91 GLY A O 1
ATOM 728 N N . LEU A 1 92 ? -9.721 -16.663 2.383 1.00 58.38 92 LEU A N 1
ATOM 729 C CA . LEU A 1 92 ? -10.731 -16.414 1.339 1.00 58.38 92 LEU A CA 1
ATOM 730 C C . LEU A 1 92 ? -10.371 -17.136 0.040 1.00 58.38 92 LEU A C 1
ATOM 732 O O . LEU A 1 92 ? -11.322 -17.602 -0.624 1.00 58.38 92 LEU A O 1
#

Mean predicted aligned error: 10.07 Å

Foldseek 3Di:
DPPPDPPAFDWDDCPDPPDGDGGGDPVLVVVLVVLLVVQVVPFDFDADPNDTWTKDQRFDDSDPNDGPHDRIDTHDPDPVRVVVRVVVVVVD

Radius of gyration: 16.22 Å; Cα contacts (8 Å, |Δi|>4): 117; chains: 1; bounding box: 29×29×54 Å